Protein AF-A0A9P9S1W9-F1 (afdb_monomer)

pLDDT: mean 80.45, std 7.87, range [63.81, 92.69]

Mean predicted aligned error: 8.69 Å

Radius of gyration: 13.07 Å; Cα contacts (8 Å, |Δi|>4): 78; chains: 1; bounding box: 24×26×36 Å

Sequence (54 aa):
LPYGWEKRATEDGRVYFVDHRTQKISWVRPDSEPLPDGWEKRVTKDGRYYYVDH

Nearest PDB structures (foldseek):
  5cq2-assembly1_A  TM=5.883E-01  e=3.440E-06  Homo sapiens
  6j1y-assembly2_B  TM=6.424E-01  e=2.104E-05  Homo sapiens
  6jjz-assembly2_B  TM=5.630E-01  e=3.692E-05  Mus musculus
  2m3o-assembly1_W  TM=9.408E-01  e=3.111E-03  Homo sapiens
  2ysd-assembly1_A  TM=8.317E-01  e=2.277E-03  Homo sapiens

Structure (mmCIF, N/CA/C/O backbone):
data_AF-A0A9P9S1W9-F1
#
_entry.id   AF-A0A9P9S1W9-F1
#
loop_
_atom_site.group_PDB
_atom_site.id
_atom_site.type_symbol
_atom_site.label_atom_id
_atom_site.label_alt_id
_atom_site.label_comp_id
_atom_site.label_asym_id
_atom_site.label_entity_id
_atom_site.label_seq_id
_atom_site.pdbx_PDB_ins_code
_atom_site.Cartn_x
_atom_site.Cartn_y
_atom_site.Cartn_z
_atom_site.occupancy
_atom_site.B_iso_or_equiv
_atom_site.auth_seq_id
_atom_site.auth_comp_id
_atom_site.auth_asym_id
_atom_site.auth_atom_id
_atom_site.pdbx_PDB_model_num
ATOM 1 N N . LEU A 1 1 ? -1.382 -7.175 0.545 1.00 68.94 1 LEU A N 1
ATOM 2 C CA . LEU A 1 1 ? -0.680 -5.882 0.402 1.00 68.94 1 LEU A CA 1
ATOM 3 C C . LEU A 1 1 ? 0.729 -6.161 -0.109 1.00 68.94 1 LEU A C 1
ATOM 5 O O . LEU A 1 1 ? 1.144 -7.313 0.004 1.00 68.94 1 LEU A O 1
ATOM 9 N N . PRO A 1 2 ? 1.433 -5.184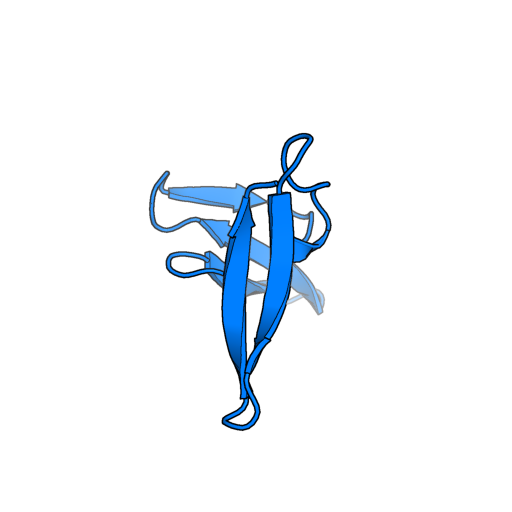 -0.705 1.00 70.19 2 PRO A N 1
ATOM 10 C CA . PRO A 1 2 ? 2.848 -5.345 -1.037 1.00 70.19 2 PRO A CA 1
ATOM 11 C C . PRO A 1 2 ? 3.654 -5.779 0.198 1.00 70.19 2 PRO A C 1
ATOM 13 O O . PRO A 1 2 ? 3.244 -5.512 1.329 1.00 70.19 2 PRO A O 1
ATOM 16 N N . TYR A 1 3 ? 4.789 -6.451 -0.004 1.00 67.94 3 TYR A N 1
ATOM 17 C CA . TYR A 1 3 ? 5.658 -6.859 1.102 1.00 67.94 3 TYR A CA 1
ATOM 18 C C . TYR A 1 3 ? 6.054 -5.643 1.958 1.00 67.94 3 TYR A C 1
ATOM 20 O O . TYR A 1 3 ? 6.486 -4.619 1.427 1.00 67.94 3 TYR A O 1
ATOM 28 N N . GLY A 1 4 ? 5.880 -5.756 3.276 1.00 76.62 4 GLY A N 1
ATOM 29 C CA . GLY A 1 4 ? 6.121 -4.668 4.227 1.00 76.62 4 GLY A CA 1
ATOM 30 C C . GLY A 1 4 ? 4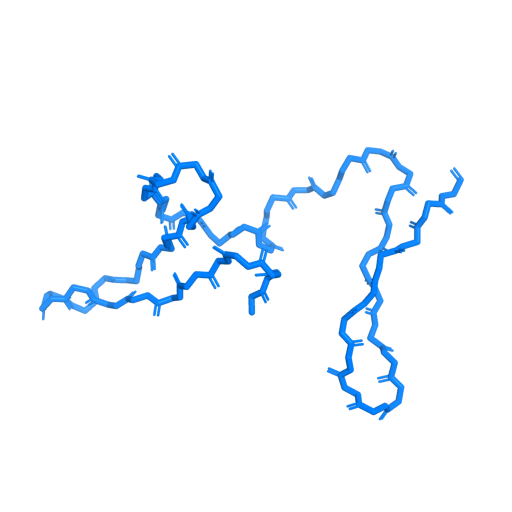.905 -3.792 4.535 1.00 76.62 4 GLY A C 1
ATOM 31 O O . GLY A 1 4 ? 4.996 -2.978 5.439 1.00 76.62 4 GLY A O 1
ATOM 32 N N . TRP A 1 5 ? 3.762 -3.974 3.873 1.00 82.31 5 TRP A N 1
ATOM 33 C CA . TRP A 1 5 ? 2.540 -3.234 4.196 1.00 82.31 5 TRP A CA 1
ATOM 34 C C . TRP A 1 5 ? 1.528 -4.093 4.959 1.00 82.31 5 TRP A C 1
ATOM 36 O O . TRP A 1 5 ? 1.199 -5.204 4.543 1.00 82.31 5 TRP A O 1
ATOM 46 N N . GLU A 1 6 ? 0.965 -3.549 6.035 1.00 86.12 6 GLU A N 1
ATOM 47 C CA . GLU A 1 6 ? -0.055 -4.194 6.863 1.00 86.12 6 GLU A CA 1
ATOM 48 C C . GLU A 1 6 ? -1.355 -3.386 6.867 1.00 86.12 6 GLU A C 1
ATOM 50 O O . GLU A 1 6 ? -1.349 -2.171 7.035 1.00 86.12 6 GLU A O 1
ATOM 55 N N . LYS A 1 7 ? -2.490 -4.065 6.680 1.00 87.25 7 LYS A N 1
ATOM 56 C CA . LYS A 1 7 ? -3.817 -3.449 6.757 1.00 87.25 7 LYS A CA 1
ATOM 57 C C . LYS A 1 7 ? -4.295 -3.554 8.196 1.00 87.25 7 LYS A C 1
ATOM 59 O O . LYS A 1 7 ? -4.432 -4.667 8.697 1.00 87.25 7 LYS A O 1
ATOM 64 N N . ARG A 1 8 ? -4.647 -2.433 8.812 1.00 90.06 8 ARG A N 1
ATOM 65 C CA . ARG A 1 8 ? -5.321 -2.395 10.112 1.00 90.06 8 ARG A CA 1
ATOM 66 C C . ARG A 1 8 ? -6.624 -1.615 10.033 1.00 90.06 8 ARG A C 1
ATOM 68 O O . ARG A 1 8 ? -6.874 -0.891 9.072 1.00 90.06 8 ARG A O 1
ATOM 75 N N . ALA A 1 9 ? -7.467 -1.804 11.038 1.00 91.62 9 ALA A N 1
ATOM 76 C CA . ALA A 1 9 ? -8.670 -1.018 11.255 1.00 91.62 9 ALA A CA 1
ATOM 77 C C . ALA A 1 9 ? -8.564 -0.318 12.613 1.00 91.62 9 ALA A C 1
ATOM 79 O O . ALA A 1 9 ? -8.012 -0.886 13.557 1.00 91.62 9 ALA A O 1
ATOM 80 N N . THR A 1 10 ? -9.034 0.923 12.693 1.00 90.75 10 THR A N 1
ATOM 81 C CA . THR A 1 10 ? -9.250 1.604 13.972 1.00 90.75 10 THR A CA 1
ATOM 82 C C . THR A 1 10 ? -10.503 1.053 14.644 1.00 90.75 10 THR A C 1
ATOM 84 O O . THR A 1 10 ? -11.314 0.376 14.008 1.00 90.75 10 THR A O 1
ATOM 87 N N . GLU A 1 11 ? -10.677 1.369 15.924 1.00 91.75 11 GLU A N 1
ATOM 88 C CA . GLU A 1 11 ? -11.883 1.027 16.685 1.00 91.75 11 GLU A CA 1
ATOM 89 C C . GLU A 1 11 ? -13.147 1.658 16.068 1.00 91.75 11 GLU A C 1
ATOM 91 O O . GLU A 1 11 ? -14.192 1.020 16.005 1.00 91.75 11 GLU A O 1
ATOM 96 N N . ASP A 1 12 ? -13.00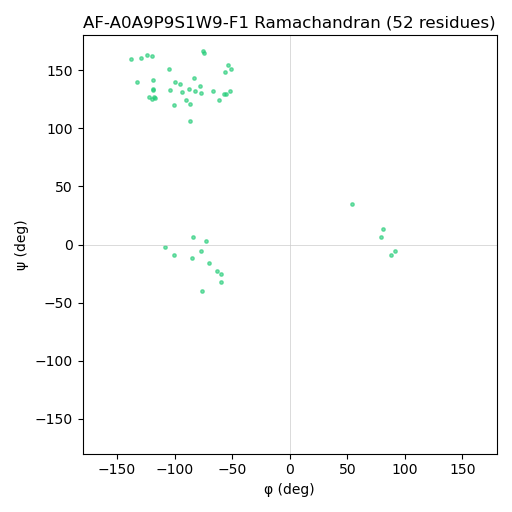8 2.839 15.452 1.00 92.69 12 ASP A N 1
ATOM 97 C CA . ASP A 1 12 ? -14.055 3.499 14.652 1.00 92.69 12 ASP A CA 1
ATOM 98 C C . ASP A 1 12 ? -14.326 2.836 13.283 1.00 92.69 12 ASP A C 1
ATOM 100 O O . ASP A 1 12 ? -15.082 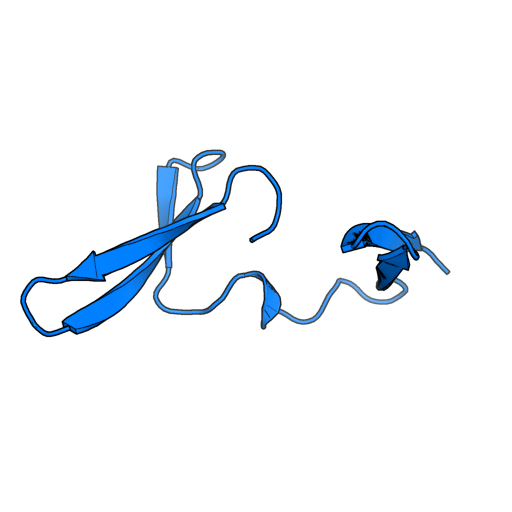3.362 12.465 1.00 92.69 12 ASP A O 1
ATOM 104 N N . GLY A 1 13 ? -13.656 1.724 12.965 1.00 89.31 13 GLY A N 1
ATOM 105 C CA . GLY A 1 13 ? -13.820 0.986 11.710 1.00 89.31 13 GLY A CA 1
ATOM 106 C C . GLY A 1 13 ? -13.099 1.586 10.497 1.00 89.31 13 GLY A C 1
ATOM 107 O O . GLY A 1 13 ? -13.262 1.088 9.379 1.00 89.31 13 GLY A O 1
ATOM 108 N N . ARG A 1 14 ? -12.274 2.629 10.669 1.00 90.81 14 ARG A N 1
ATOM 109 C CA . ARG A 1 14 ? -11.484 3.191 9.561 1.00 90.81 14 ARG A CA 1
ATOM 110 C C . ARG A 1 14 ? -10.283 2.313 9.260 1.00 90.81 14 ARG A C 1
ATOM 112 O O . ARG A 1 14 ? -9.499 1.981 10.143 1.00 90.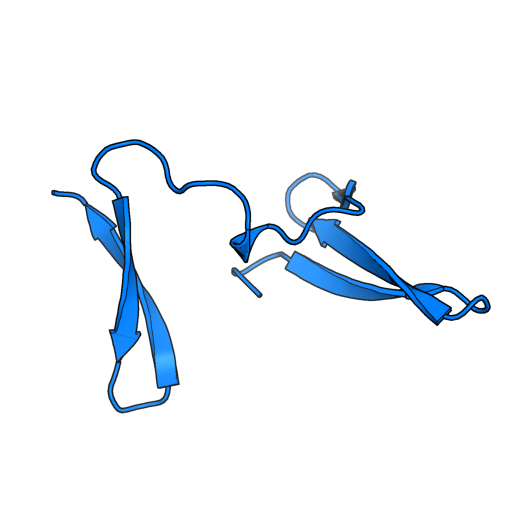81 14 ARG A O 1
ATOM 119 N N . VAL A 1 15 ? -10.101 1.980 7.988 1.00 89.00 15 VAL A N 1
ATOM 120 C CA . VAL A 1 15 ? -8.946 1.203 7.537 1.00 89.00 15 VAL A CA 1
ATOM 121 C C . VAL A 1 15 ? -7.745 2.123 7.340 1.00 89.00 15 VAL A C 1
ATOM 123 O O . VAL A 1 15 ? -7.851 3.137 6.655 1.00 89.00 15 VAL A O 1
ATOM 126 N N . TYR A 1 16 ? -6.600 1.726 7.886 1.00 88.56 16 TYR A N 1
ATOM 127 C CA . TYR A 1 16 ? -5.303 2.345 7.636 1.00 88.56 16 TYR A CA 1
ATOM 128 C C . TYR A 1 16 ? -4.267 1.284 7.261 1.00 88.56 16 TYR A C 1
ATOM 130 O O . TYR A 1 16 ? -4.434 0.087 7.509 1.00 88.56 16 TYR A O 1
ATOM 138 N N . PHE A 1 17 ? -3.195 1.732 6.626 1.00 88.38 17 PHE A N 1
ATOM 139 C CA . PHE A 1 17 ? -2.123 0.911 6.092 1.00 88.38 17 PHE A CA 1
ATOM 140 C C . PHE A 1 17 ? -0.826 1.306 6.779 1.00 88.38 17 PHE A C 1
ATOM 142 O O . PHE A 1 17 ? -0.465 2.478 6.796 1.00 88.38 17 PHE A O 1
ATOM 149 N N . VAL A 1 18 ? -0.143 0.338 7.376 1.00 87.44 18 VAL A N 1
ATOM 150 C CA . VAL A 1 18 ? 1.145 0.535 8.038 1.00 87.44 18 VAL A CA 1
ATOM 151 C C . VAL A 1 18 ? 2.234 0.061 7.090 1.00 87.44 18 VAL A C 1
ATOM 153 O O . VAL A 1 18 ? 2.240 -1.106 6.708 1.00 87.44 18 VAL A O 1
ATOM 156 N N . ASP A 1 19 ? 3.138 0.955 6.710 1.00 84.81 19 ASP A N 1
ATOM 157 C CA . ASP A 1 19 ? 4.376 0.609 6.023 1.00 84.81 19 ASP A CA 1
ATOM 158 C C . ASP A 1 19 ? 5.444 0.272 7.066 1.00 84.81 19 ASP A C 1
ATOM 160 O O . ASP A 1 19 ? 5.993 1.155 7.721 1.00 84.81 19 ASP A O 1
ATOM 164 N N . HIS A 1 20 ? 5.765 -1.008 7.214 1.00 81.94 20 HIS A N 1
ATOM 165 C CA . HIS A 1 20 ? 6.817 -1.498 8.103 1.00 81.94 20 HIS A CA 1
ATOM 166 C C . HIS A 1 20 ? 8.229 -1.153 7.617 1.00 81.94 20 HIS A C 1
ATOM 168 O O . HIS A 1 20 ? 9.168 -1.228 8.405 1.00 81.94 20 HIS A O 1
ATOM 174 N N . ARG A 1 21 ? 8.410 -0.753 6.349 1.00 80.94 21 ARG A N 1
ATOM 175 C CA . ARG A 1 21 ? 9.721 -0.345 5.810 1.00 80.94 21 ARG A CA 1
ATOM 176 C C . ARG A 1 21 ? 10.103 1.054 6.274 1.00 80.94 21 ARG A C 1
ATOM 178 O O . ARG A 1 21 ? 11.268 1.300 6.565 1.00 80.94 21 ARG A O 1
ATOM 185 N N . THR A 1 22 ? 9.129 1.963 6.318 1.00 82.25 22 THR A N 1
ATOM 186 C CA . THR A 1 22 ? 9.327 3.363 6.732 1.00 82.25 22 THR A CA 1
ATOM 187 C C . THR A 1 22 ? 8.721 3.687 8.097 1.00 82.25 22 THR A C 1
A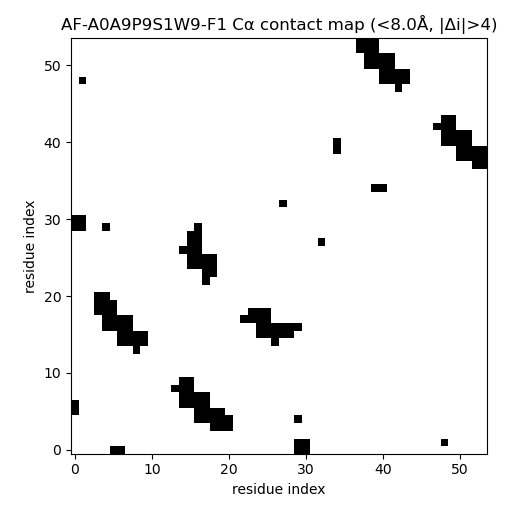TOM 189 O O . THR A 1 22 ? 8.869 4.809 8.576 1.00 82.25 22 THR A O 1
ATOM 192 N N . GLN A 1 23 ? 8.053 2.712 8.723 1.00 84.19 23 GLN A N 1
ATOM 193 C CA . GLN A 1 23 ? 7.281 2.851 9.961 1.00 84.19 23 GLN A CA 1
ATOM 194 C C . GLN A 1 23 ? 6.228 3.970 9.895 1.00 84.19 23 GLN A C 1
ATOM 196 O O . GLN A 1 23 ? 5.956 4.649 10.885 1.00 84.19 23 GLN A O 1
ATOM 201 N N . LYS A 1 24 ? 5.625 4.176 8.717 1.00 82.62 24 LYS A N 1
ATOM 202 C CA . LYS A 1 24 ? 4.603 5.206 8.487 1.00 82.62 24 LYS A CA 1
ATOM 203 C C . LYS A 1 24 ? 3.211 4.606 8.400 1.00 82.62 24 LYS A C 1
ATOM 205 O O . LYS A 1 24 ? 3.024 3.480 7.949 1.00 82.62 24 LYS A O 1
ATOM 210 N N . ILE A 1 25 ? 2.222 5.402 8.791 1.00 87.56 25 ILE A N 1
ATOM 211 C CA . ILE A 1 25 ? 0.810 5.102 8.564 1.00 87.56 25 ILE A CA 1
ATOM 212 C C . ILE A 1 25 ? 0.308 5.879 7.344 1.00 87.56 25 ILE A C 1
ATOM 214 O O . ILE A 1 25 ? 0.653 7.044 7.157 1.00 87.56 25 ILE A O 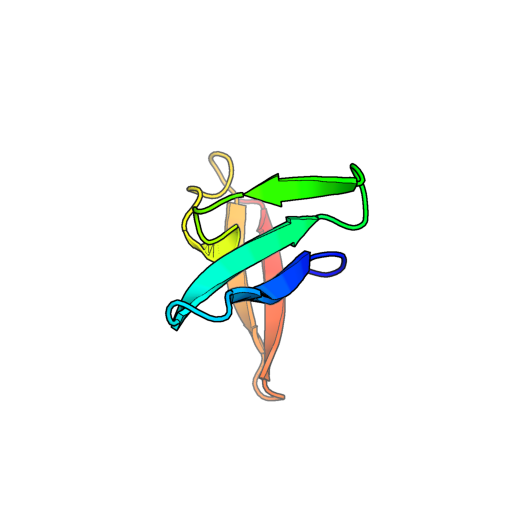1
ATOM 218 N N . SER A 1 26 ? -0.521 5.241 6.525 1.00 82.56 26 SER A N 1
ATOM 219 C CA . SER A 1 26 ? -1.209 5.847 5.389 1.00 82.56 26 SER A CA 1
ATOM 220 C C . SER A 1 26 ? -2.684 5.468 5.416 1.00 82.56 26 SER A C 1
ATOM 222 O O . SER A 1 26 ? -3.048 4.334 5.717 1.00 82.56 26 SER A O 1
ATOM 224 N N . TRP A 1 27 ? -3.553 6.417 5.086 1.00 87.19 27 TRP A N 1
ATOM 225 C CA . 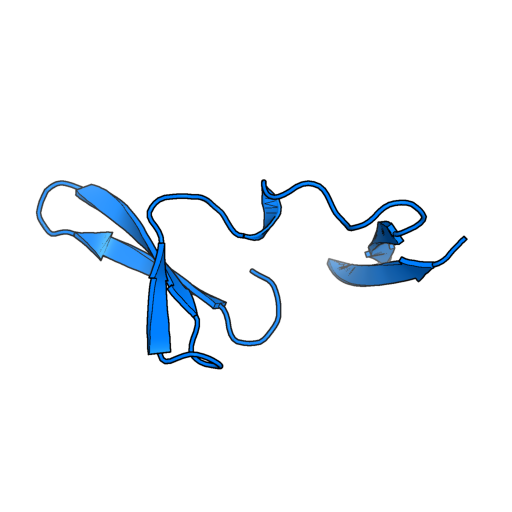TRP A 1 27 ? -4.987 6.166 4.904 1.00 87.19 27 TRP A CA 1
ATOM 226 C C . TRP A 1 27 ? -5.311 5.683 3.488 1.00 87.19 27 TRP A C 1
ATOM 228 O O . TRP A 1 27 ? -6.417 5.216 3.221 1.00 87.19 27 TRP A O 1
ATOM 238 N N . VAL A 1 28 ? -4.339 5.783 2.582 1.00 77.81 28 VAL A N 1
ATOM 239 C CA . VAL A 1 28 ? -4.455 5.353 1.194 1.00 77.81 28 VAL A CA 1
ATOM 240 C C . VAL A 1 28 ? -3.901 3.942 1.074 1.00 77.81 28 VAL A C 1
ATOM 242 O O . VAL A 1 28 ? -2.862 3.615 1.652 1.00 77.81 28 VAL A O 1
ATOM 245 N N . ARG A 1 29 ? -4.596 3.095 0.311 1.00 76.62 29 ARG A N 1
ATOM 246 C CA . ARG A 1 29 ? -4.072 1.782 -0.055 1.00 76.62 29 ARG A CA 1
ATOM 247 C C . ARG A 1 29 ? -2.788 1.965 -0.868 1.00 76.62 29 ARG A C 1
ATOM 249 O O . ARG A 1 29 ? -2.855 2.613 -1.906 1.00 76.62 29 ARG A O 1
ATOM 256 N N . PRO A 1 30 ? -1.655 1.369 -0.474 1.00 68.44 30 PRO A N 1
ATOM 257 C CA . PRO A 1 30 ? -0.421 1.436 -1.265 1.00 68.44 30 PRO A CA 1
ATOM 258 C C . PRO A 1 30 ? -0.575 0.768 -2.640 1.00 68.44 30 PRO A C 1
ATOM 260 O O . PRO A 1 30 ? 0.140 1.074 -3.579 1.00 68.44 30 PRO A O 1
ATOM 263 N N . ASP A 1 31 ? -1.539 -0.142 -2.787 1.00 68.75 31 ASP A N 1
ATOM 264 C CA . ASP A 1 31 ? -1.954 -0.729 -4.060 1.00 68.75 31 ASP A CA 1
ATOM 265 C C . ASP A 1 31 ? -2.842 0.187 -4.923 1.00 68.75 31 ASP A C 1
ATOM 267 O O . ASP A 1 31 ? -3.163 -0.189 -6.048 1.00 68.75 31 ASP A O 1
ATOM 271 N N . SER A 1 32 ? -3.243 1.353 -4.408 1.00 65.06 32 SER A N 1
ATOM 272 C CA . SER A 1 32 ? -3.944 2.411 -5.147 1.00 65.06 32 SER A CA 1
ATOM 273 C C . SER A 1 32 ? -3.028 3.556 -5.571 1.00 65.06 32 SER A C 1
ATOM 275 O O . SER A 1 32 ? -3.475 4.404 -6.341 1.00 65.06 32 SER A O 1
ATOM 277 N N . GLU A 1 33 ? -1.777 3.602 -5.102 1.00 65.62 33 GLU A N 1
ATOM 278 C CA . GLU A 1 33 ? -0.798 4.495 -5.717 1.00 65.62 33 GLU A CA 1
ATOM 279 C C . GLU A 1 33 ? -0.518 3.996 -7.140 1.00 65.62 33 GLU A C 1
ATOM 281 O O . GLU A 1 33 ? -0.319 2.788 -7.334 1.00 65.62 33 GLU A O 1
ATOM 286 N N . PRO A 1 34 ? -0.548 4.890 -8.147 1.00 63.81 34 PRO A N 1
ATOM 287 C CA . PRO A 1 34 ? -0.140 4.514 -9.485 1.00 63.81 34 PRO A CA 1
ATOM 288 C C . PRO A 1 34 ? 1.287 3.984 -9.392 1.00 63.81 34 PRO A C 1
ATOM 290 O O . PRO A 1 34 ? 2.157 4.593 -8.765 1.00 63.81 34 PRO A O 1
ATOM 293 N N . LEU A 1 35 ? 1.507 2.809 -9.976 1.00 70.12 35 LEU A N 1
ATOM 294 C CA . LEU A 1 35 ? 2.860 2.307 -10.138 1.00 70.12 35 LEU A CA 1
ATOM 295 C C . LEU A 1 35 ? 3.666 3.357 -10.919 1.00 70.12 35 LEU A C 1
ATOM 297 O O . LEU A 1 35 ? 3.072 4.065 -11.739 1.00 70.12 35 LEU A O 1
ATOM 301 N N . PRO A 1 36 ? 4.983 3.486 -10.673 1.00 77.56 36 PRO A N 1
ATOM 302 C CA . PRO A 1 36 ? 5.817 4.358 -11.490 1.00 77.56 36 PRO A CA 1
ATOM 303 C C . PRO A 1 36 ? 5.616 4.051 -12.979 1.00 77.56 36 PRO A C 1
ATOM 305 O O . PRO A 1 36 ? 5.314 2.909 -13.333 1.00 77.56 36 PRO A O 1
ATOM 308 N N . ASP A 1 37 ? 5.789 5.046 -13.848 1.00 71.44 37 ASP A N 1
ATOM 309 C CA . ASP A 1 37 ? 5.637 4.838 -15.289 1.00 71.44 37 ASP A CA 1
ATOM 310 C C . ASP A 1 37 ? 6.484 3.645 -15.763 1.00 71.44 37 ASP A C 1
ATOM 312 O O . ASP A 1 37 ? 7.646 3.494 -15.382 1.00 71.44 37 ASP A O 1
ATOM 316 N N . GLY A 1 38 ? 5.865 2.764 -16.552 1.00 72.31 38 GLY A N 1
ATOM 317 C CA . GLY A 1 38 ? 6.477 1.519 -17.026 1.00 72.31 38 GLY A CA 1
ATOM 318 C C . GLY A 1 38 ? 6.318 0.316 -16.090 1.00 72.31 38 GLY A C 1
ATOM 319 O O . GLY A 1 38 ? 6.595 -0.799 -16.510 1.00 72.31 38 GLY A O 1
ATOM 320 N N . TRP A 1 39 ? 5.820 0.477 -14.862 1.00 79.44 39 TRP A N 1
ATOM 321 C CA . TRP A 1 39 ? 5.582 -0.651 -13.957 1.00 79.44 39 TRP A CA 1
ATOM 322 C C . TRP A 1 39 ? 4.144 -1.175 -14.039 1.00 79.44 39 TRP A C 1
ATOM 324 O O . TRP A 1 39 ? 3.175 -0.433 -13.891 1.00 79.44 39 TRP A O 1
ATOM 334 N N . GLU A 1 40 ? 3.989 -2.491 -14.178 1.00 79.12 40 GLU A N 1
ATOM 335 C CA . GLU A 1 40 ? 2.701 -3.183 -14.221 1.00 79.12 40 GLU A CA 1
ATOM 336 C C . GLU A 1 40 ? 2.612 -4.248 -13.118 1.00 79.12 40 GLU A C 1
ATOM 338 O O . GLU A 1 40 ? 3.461 -5.134 -13.001 1.00 79.12 40 GLU A O 1
ATOM 343 N N . LYS A 1 41 ? 1.555 -4.199 -12.301 1.00 77.25 41 LYS A N 1
ATOM 344 C CA . LYS A 1 41 ? 1.271 -5.222 -11.285 1.00 77.25 41 LYS A CA 1
ATOM 345 C C . LYS A 1 41 ? 0.475 -6.352 -11.919 1.00 77.25 41 LYS A C 1
ATOM 347 O O . LYS A 1 41 ? -0.653 -6.150 -12.363 1.00 77.25 41 LYS A O 1
ATOM 352 N N . ARG A 1 42 ? 1.023 -7.562 -11.867 1.00 81.94 42 ARG A N 1
ATOM 353 C CA . ARG A 1 42 ? 0.383 -8.787 -12.352 1.00 81.94 42 ARG A CA 1
ATOM 354 C C . ARG A 1 42 ? 0.202 -9.812 -11.233 1.00 81.94 42 ARG A C 1
ATOM 356 O O . ARG A 1 42 ? 0.811 -9.727 -10.165 1.00 81.94 42 ARG A O 1
ATOM 363 N N . VAL A 1 43 ? -0.685 -10.773 -11.482 1.00 83.44 43 VAL A N 1
ATOM 364 C CA . VAL A 1 43 ? -0.975 -11.908 -10.596 1.00 83.44 43 VAL A CA 1
ATOM 365 C C . VAL A 1 43 ? -0.627 -13.194 -11.330 1.00 83.44 43 VAL A C 1
ATOM 367 O O . VAL A 1 43 ? -1.074 -13.416 -12.454 1.00 83.44 43 VAL A O 1
ATOM 370 N N . THR A 1 44 ? 0.196 -14.035 -10.711 1.00 85.38 44 THR A N 1
ATOM 371 C CA . THR A 1 44 ? 0.501 -15.373 -11.219 1.00 85.38 44 THR A CA 1
ATOM 372 C C . THR A 1 44 ? -0.675 -16.327 -10.988 1.00 85.38 44 THR A C 1
ATOM 374 O O . THR A 1 44 ? -1.563 -16.068 -10.175 1.00 85.38 44 THR A O 1
ATOM 377 N N . LYS A 1 45 ? -0.678 -17.482 -11.668 1.00 84.19 45 LYS A N 1
ATOM 378 C CA . LYS A 1 45 ? -1.729 -18.504 -11.497 1.00 84.19 45 LYS A CA 1
ATOM 379 C C . LYS A 1 45 ? -1.841 -19.042 -10.062 1.00 84.19 45 LYS A C 1
ATOM 381 O O . LYS A 1 45 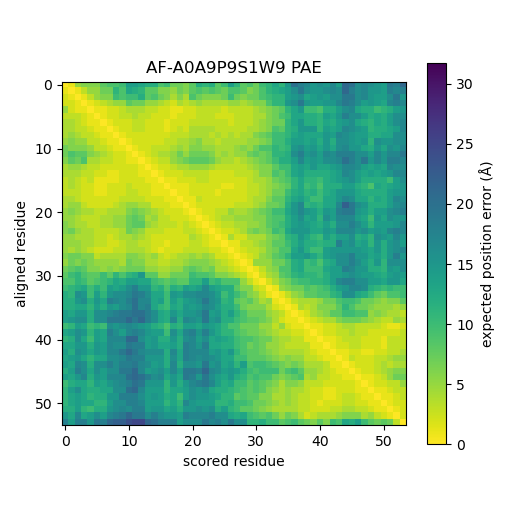? -2.918 -19.480 -9.681 1.00 84.19 45 LYS A O 1
ATOM 386 N N . ASP A 1 46 ? -0.767 -18.989 -9.272 1.00 90.56 46 ASP A N 1
ATOM 387 C CA . ASP A 1 46 ? -0.747 -19.355 -7.847 1.00 90.56 46 ASP A CA 1
ATOM 388 C C . ASP A 1 46 ? -1.199 -18.215 -6.910 1.00 90.56 46 ASP A C 1
ATOM 390 O O . ASP A 1 46 ? -1.123 -18.353 -5.693 1.00 90.56 46 ASP A O 1
ATOM 394 N N . GLY A 1 47 ? -1.683 -17.089 -7.450 1.00 76.12 47 GLY A N 1
ATOM 395 C CA . GLY A 1 47 ? -2.213 -15.969 -6.665 1.00 76.12 47 GLY A CA 1
ATOM 396 C C . GLY A 1 47 ? -1.142 -15.031 -6.101 1.00 76.12 47 GLY A C 1
ATOM 397 O O . GLY A 1 47 ? -1.435 -14.205 -5.234 1.00 76.12 47 GLY A O 1
ATOM 398 N N . ARG A 1 48 ? 0.102 -15.136 -6.580 1.00 77.69 48 ARG A N 1
ATOM 399 C CA . ARG A 1 48 ? 1.216 -14.298 -6.137 1.00 77.69 48 ARG A CA 1
ATOM 400 C C . ARG A 1 48 ? 1.261 -13.009 -6.951 1.00 77.69 48 ARG A C 1
ATOM 402 O O . ARG A 1 48 ? 1.165 -13.024 -8.176 1.00 77.69 48 ARG A O 1
ATOM 409 N N . TYR A 1 49 ? 1.427 -11.883 -6.269 1.00 80.19 49 TYR A N 1
ATOM 410 C CA . TYR A 1 49 ? 1.654 -10.606 -6.939 1.00 80.19 49 TYR A CA 1
ATOM 411 C C . TYR A 1 49 ? 3.105 -10.505 -7.404 1.00 80.19 49 TYR A C 1
ATOM 413 O O . TYR A 1 49 ? 4.021 -10.819 -6.644 1.00 80.19 49 TYR A O 1
ATOM 421 N N . TYR A 1 50 ? 3.301 -10.019 -8.623 1.00 78.88 50 TYR A N 1
ATOM 422 C CA . TYR A 1 50 ? 4.602 -9.633 -9.152 1.00 78.88 50 TYR A CA 1
ATOM 423 C C . TYR A 1 50 ? 4.478 -8.322 -9.925 1.00 78.88 50 TYR A C 1
ATOM 425 O O . TYR A 1 50 ? 3.382 -7.915 -10.317 1.00 78.88 50 TYR A O 1
ATOM 433 N N . TYR A 1 51 ? 5.605 -7.648 -10.094 1.00 82.81 51 TYR A N 1
ATOM 434 C CA . TYR A 1 51 ? 5.692 -6.359 -10.759 1.00 82.81 51 TYR A CA 1
ATOM 435 C C . TYR A 1 51 ? 6.601 -6.524 -11.974 1.00 82.81 51 TYR A C 1
ATOM 437 O O . TYR A 1 51 ? 7.640 -7.173 -11.861 1.00 82.81 51 TYR A O 1
ATOM 445 N N . VAL A 1 52 ? 6.174 -6.009 -13.120 1.00 80.75 52 VAL A N 1
ATOM 446 C CA . VAL A 1 52 ? 6.899 -6.083 -14.393 1.00 80.75 52 VAL A CA 1
ATOM 447 C C . VAL A 1 52 ? 7.242 -4.666 -14.814 1.00 80.75 52 VAL A C 1
ATOM 449 O O . VAL A 1 52 ? 6.339 -3.835 -14.863 1.00 80.75 52 VAL A O 1
ATOM 452 N N . ASP A 1 53 ? 8.510 -4.394 -15.090 1.00 77.19 53 ASP A N 1
ATOM 453 C CA . ASP A 1 53 ? 8.944 -3.192 -15.793 1.00 77.19 53 ASP A CA 1
ATOM 454 C C . ASP A 1 53 ? 8.825 -3.386 -17.318 1.00 77.19 53 ASP A C 1
ATOM 456 O O . ASP A 1 53 ? 9.024 -4.495 -17.824 1.00 77.19 53 ASP A O 1
ATOM 460 N N . HIS A 1 54 ? 8.440 -2.325 -18.031 1.00 67.81 54 HIS A N 1
ATOM 461 C CA . HIS A 1 54 ? 8.385 -2.235 -19.497 1.00 67.81 54 HIS A CA 1
ATOM 462 C C . HIS A 1 54 ? 9.524 -1.377 -20.041 1.00 67.81 54 HIS A C 1
ATOM 464 O O . HIS A 1 54 ? 9.807 -0.320 -19.431 1.00 67.81 54 HIS A O 1
#

Secondary structure (DSSP, 8-state):
--TTEEEEE-TTS-EEEEETTTTEEESS-GGGSPPPTTEEEEE-TTS-EEEEE-

Foldseek 3Di:
DPPQKDWDADPVRQIWIARNVVRDIGSDDPVPPPDPPQKDWDADPVRDIDIDGD

Solvent-accessible surface area (backbone atoms only — not comparable to full-atom values): 3526 Å² total; per-residue (Å²): 118,63,95,54,46,43,84,48,66,47,95,89,66,50,62,36,31,36,33,68,82,78,73,42,79,37,77,61,59,78,89,70,52,80,60,60,92,53,47,44,84,46,70,48,99,87,71,46,78,48,75,43,81,109